Protein AF-A0A8K0P280-F1 (afdb_monomer_lite)

Secondary structure (DSSP, 8-state):
---TTS-TTTSTTTHHHHHHHH-HHHHHHHHSS-HHHHHHHHHHHHHHHPPPPBTTB-PPPHHHHHHHHHHHHHHT-----------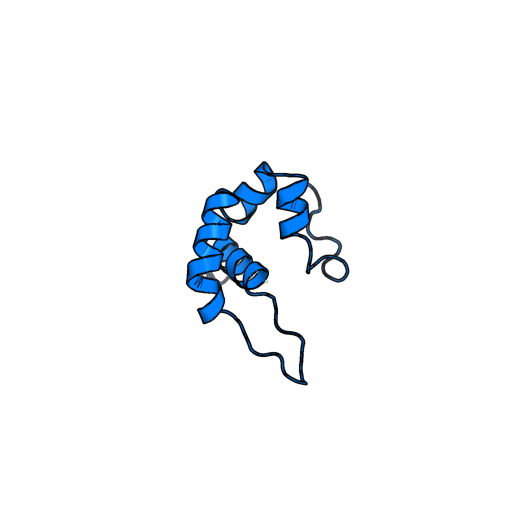---

Foldseek 3Di:
DDCPPPPCPPDVQCSLVCCLVPNQVVNCVQQVDGPVVLVVVCVVCQVVQDDDDDPVDDDRHSSSVNSVVSNVVVVPDDVPPPPDDPDDDD

Radius of gyration: 16.78 Å; chains: 1; bounding box: 53×31×34 Å

Structure (mmCIF, N/CA/C/O backbone):
data_AF-A0A8K0P280-F1
#
_entry.id   AF-A0A8K0P280-F1
#
loop_
_atom_site.group_PDB
_atom_site.id
_atom_site.type_symbol
_atom_site.label_atom_id
_atom_site.label_alt_id
_atom_site.label_comp_id
_atom_site.label_asym_id
_atom_site.label_entity_id
_atom_site.label_seq_id
_atom_site.pdbx_PDB_ins_code
_atom_site.Cartn_x
_atom_site.Cartn_y
_atom_site.Cartn_z
_atom_site.occupancy
_atom_site.B_iso_or_equiv
_atom_site.auth_seq_id
_atom_site.auth_comp_id
_atom_site.auth_asym_id
_atom_site.auth_atom_id
_atom_site.pdbx_PDB_model_num
ATOM 1 N N . MET A 1 1 ? 21.858 4.098 -4.238 1.00 39.12 1 MET A N 1
ATOM 2 C CA . MET A 1 1 ? 20.720 3.784 -3.346 1.00 39.12 1 MET A CA 1
ATOM 3 C C . MET A 1 1 ? 20.438 5.015 -2.493 1.00 39.12 1 MET A C 1
ATOM 5 O O . MET A 1 1 ? 21.244 5.335 -1.630 1.00 39.12 1 MET A O 1
ATOM 9 N N . ARG A 1 2 ? 19.395 5.786 -2.829 1.00 45.06 2 ARG A N 1
ATOM 10 C CA . ARG A 1 2 ? 19.074 7.068 -2.173 1.00 45.06 2 ARG A CA 1
ATOM 11 C C . ARG A 1 2 ? 18.416 6.816 -0.811 1.00 45.06 2 ARG A C 1
ATOM 13 O O . ARG A 1 2 ? 17.639 5.877 -0.669 1.00 45.06 2 ARG A O 1
ATOM 20 N N . GLY A 1 3 ? 18.789 7.621 0.184 1.00 46.50 3 GLY A N 1
ATOM 21 C CA . GLY A 1 3 ? 18.506 7.452 1.615 1.00 46.50 3 GLY A CA 1
ATOM 22 C C . GLY A 1 3 ? 17.042 7.610 2.037 1.00 46.50 3 GLY A C 1
ATOM 23 O O . GLY A 1 3 ? 16.735 8.454 2.871 1.00 46.50 3 GLY A O 1
ATOM 24 N N . LEU A 1 4 ? 16.161 6.746 1.533 1.00 52.91 4 LEU A N 1
ATOM 25 C CA . LEU A 1 4 ? 14.718 6.697 1.815 1.00 52.91 4 LEU A CA 1
ATOM 26 C C . LEU A 1 4 ? 14.350 6.280 3.256 1.00 52.91 4 LEU A C 1
ATOM 28 O O . LEU A 1 4 ? 13.176 6.131 3.574 1.00 52.91 4 LEU A O 1
ATOM 32 N N . PHE A 1 5 ? 15.325 6.083 4.149 1.00 50.22 5 PHE A N 1
ATOM 33 C CA . PHE A 1 5 ? 15.082 5.556 5.500 1.00 50.22 5 PHE A CA 1
ATOM 34 C C . PHE A 1 5 ? 15.524 6.478 6.642 1.00 50.22 5 PHE A C 1
ATOM 36 O O . PHE A 1 5 ? 15.460 6.059 7.798 1.00 50.22 5 PHE A O 1
ATOM 43 N N . LYS A 1 6 ? 15.981 7.708 6.358 1.00 46.31 6 LYS A N 1
ATOM 44 C CA . LYS A 1 6 ? 16.642 8.540 7.379 1.00 46.31 6 LYS A CA 1
ATOM 45 C C . LYS A 1 6 ? 15.689 9.234 8.366 1.00 4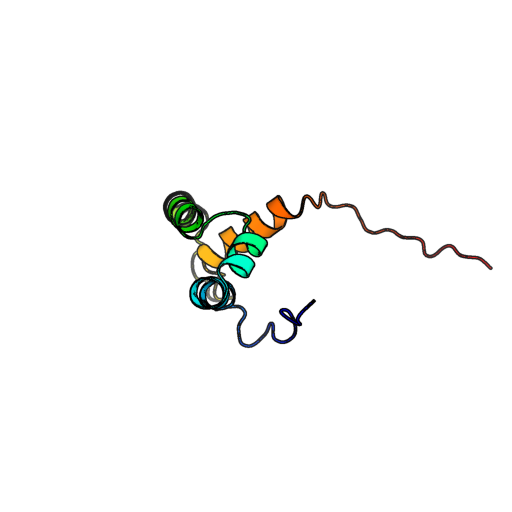6.31 6 LYS A C 1
ATOM 47 O O . LYS A 1 6 ? 16.139 9.586 9.445 1.00 46.31 6 LYS A O 1
ATOM 52 N N . ASP A 1 7 ? 14.388 9.343 8.082 1.00 44.97 7 ASP A N 1
ATOM 53 C CA . ASP A 1 7 ? 13.450 10.061 8.965 1.00 44.97 7 ASP A CA 1
ATOM 54 C C . ASP A 1 7 ? 12.131 9.309 9.201 1.00 44.97 7 ASP A C 1
ATOM 56 O O . ASP A 1 7 ? 11.041 9.694 8.773 1.00 44.97 7 ASP A O 1
ATOM 60 N N . ARG A 1 8 ? 12.232 8.202 9.945 1.00 52.06 8 ARG A N 1
ATOM 61 C CA . ARG A 1 8 ? 11.089 7.355 10.325 1.00 52.06 8 ARG A CA 1
ATOM 62 C C . ARG A 1 8 ? 10.079 8.059 11.246 1.00 52.06 8 ARG A C 1
ATOM 64 O O . ARG A 1 8 ? 8.936 7.623 11.317 1.00 52.06 8 ARG A O 1
ATOM 71 N N . ASN A 1 9 ? 10.483 9.136 11.927 1.00 45.53 9 ASN A N 1
ATOM 72 C CA . ASN A 1 9 ? 9.684 9.765 12.984 1.00 45.53 9 ASN A CA 1
ATOM 73 C C . ASN A 1 9 ? 8.869 10.991 12.532 1.00 45.53 9 ASN A C 1
ATOM 75 O O . ASN A 1 9 ? 8.048 11.478 13.298 1.00 45.53 9 ASN A O 1
ATOM 79 N N . LYS A 1 10 ? 9.074 11.489 11.301 1.00 44.72 10 LYS A N 1
ATOM 80 C CA . LYS A 1 10 ? 8.352 12.667 10.776 1.00 44.72 10 LYS A CA 1
ATOM 81 C C . LYS A 1 10 ? 7.422 12.356 9.595 1.00 4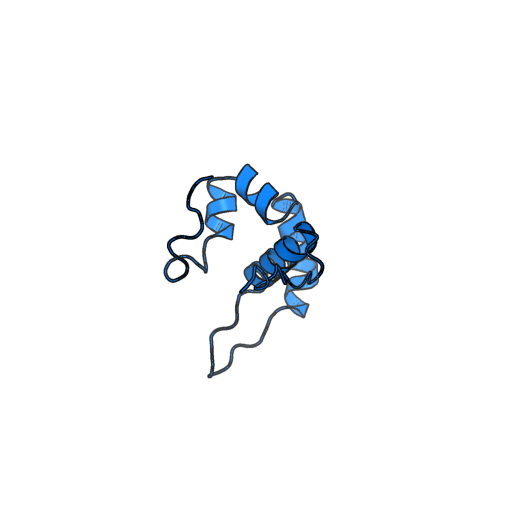4.72 10 LYS A C 1
ATOM 83 O O . LYS A 1 10 ? 6.450 13.069 9.403 1.00 44.72 10 LYS A O 1
ATOM 88 N N . HIS A 1 11 ? 7.671 11.269 8.851 1.00 45.81 11 HIS A N 1
ATOM 89 C CA . HIS A 1 11 ? 6.959 10.968 7.594 1.00 45.81 11 HIS A CA 1
ATOM 90 C C . HIS A 1 11 ? 6.449 9.524 7.470 1.00 45.81 11 HIS A C 1
ATOM 92 O O . HIS A 1 11 ? 6.003 9.120 6.399 1.00 45.81 11 HIS A O 1
ATOM 98 N N . GLY A 1 12 ? 6.471 8.727 8.546 1.00 50.19 12 GLY A N 1
ATOM 99 C CA . GLY A 1 12 ? 5.981 7.340 8.503 1.00 50.19 12 GLY A CA 1
ATOM 100 C C . GLY A 1 12 ? 4.512 7.208 8.072 1.00 50.19 12 GLY A C 1
ATOM 101 O O . GLY A 1 12 ? 4.114 6.152 7.593 1.00 50.19 12 GLY A O 1
ATOM 102 N N . HIS A 1 13 ? 3.730 8.285 8.201 1.00 54.25 13 HIS A N 1
ATOM 103 C CA . HIS A 1 13 ? 2.344 8.356 7.745 1.00 54.25 13 HIS A CA 1
ATOM 104 C C . HIS A 1 13 ? 2.174 8.701 6.256 1.00 54.25 13 HIS A C 1
ATOM 106 O O . HIS A 1 13 ? 1.099 8.429 5.742 1.00 54.25 13 HIS A O 1
ATOM 112 N N . ASN A 1 14 ? 3.206 9.215 5.572 1.00 66.88 14 ASN A N 1
ATOM 113 C CA . ASN A 1 14 ? 3.079 9.805 4.230 1.00 66.88 14 ASN A CA 1
ATOM 114 C C . ASN A 1 14 ? 3.976 9.160 3.163 1.00 66.88 14 ASN A C 1
ATOM 116 O O . ASN A 1 14 ? 3.907 9.557 2.010 1.00 66.88 14 ASN A O 1
ATOM 120 N N . LEU A 1 15 ? 4.821 8.174 3.496 1.00 75.62 15 LEU A N 1
ATOM 121 C CA . LEU A 1 15 ? 5.767 7.609 2.520 1.00 75.62 15 LEU A CA 1
ATOM 122 C C . LEU A 1 15 ? 5.068 7.038 1.276 1.00 75.62 15 LEU A C 1
ATOM 124 O O . LEU A 1 15 ? 5.548 7.244 0.168 1.00 75.62 15 LEU A O 1
ATOM 128 N N . LEU A 1 16 ? 3.957 6.317 1.444 1.00 81.12 16 LEU A N 1
ATOM 129 C CA . LEU A 1 16 ? 3.217 5.756 0.308 1.00 81.12 16 LEU A CA 1
ATOM 130 C C . LEU A 1 16 ? 2.582 6.835 -0.553 1.00 81.12 16 LEU A C 1
ATOM 132 O O . LEU A 1 16 ? 2.622 6.710 -1.771 1.00 81.12 16 LEU A O 1
ATOM 136 N N . ASP A 1 17 ? 2.048 7.882 0.068 1.00 80.56 17 ASP A N 1
ATOM 137 C CA . ASP A 1 17 ? 1.431 8.996 -0.646 1.00 80.56 17 ASP A CA 1
ATOM 138 C C . ASP A 1 17 ? 2.492 9.802 -1.399 1.00 80.56 17 ASP A C 1
ATOM 140 O O . ASP A 1 17 ? 2.319 10.088 -2.579 1.00 80.56 17 ASP A O 1
ATOM 144 N N . THR A 1 18 ? 3.645 10.064 -0.773 1.00 81.25 18 THR A N 1
ATOM 145 C CA . THR A 1 18 ? 4.808 10.675 -1.431 1.00 81.25 18 THR A CA 1
ATOM 146 C C . THR A 1 18 ? 5.282 9.825 -2.608 1.00 81.25 18 THR A C 1
ATOM 148 O O . THR A 1 18 ? 5.445 10.345 -3.704 1.00 81.25 18 THR A O 1
ATOM 151 N N . LEU A 1 19 ? 5.451 8.508 -2.430 1.00 82.00 19 LEU A N 1
ATOM 152 C CA . LEU A 1 19 ? 5.847 7.620 -3.529 1.00 82.00 19 LEU A CA 1
ATOM 153 C C . LEU A 1 19 ? 4.792 7.595 -4.638 1.00 82.00 19 LEU A C 1
ATOM 155 O O . LEU A 1 19 ? 5.133 7.611 -5.812 1.00 82.00 19 LEU A O 1
ATOM 159 N N . ARG A 1 20 ? 3.506 7.591 -4.292 1.00 80.31 20 ARG A N 1
ATOM 160 C CA . ARG A 1 20 ? 2.424 7.598 -5.277 1.00 80.31 20 ARG A CA 1
ATOM 161 C C . ARG A 1 20 ? 2.393 8.887 -6.103 1.00 80.31 20 ARG A C 1
ATOM 163 O O . ARG A 1 20 ? 2.091 8.813 -7.289 1.00 80.31 20 ARG A O 1
ATOM 170 N N . LEU A 1 21 ? 2.666 10.036 -5.485 1.00 80.94 21 LEU A N 1
ATOM 171 C CA . LEU A 1 21 ? 2.592 11.352 -6.128 1.00 80.94 21 LEU A CA 1
ATOM 172 C C . LEU A 1 21 ? 3.880 11.736 -6.867 1.00 80.94 21 LEU A C 1
ATOM 174 O O . LEU A 1 21 ? 3.811 12.368 -7.918 1.00 80.94 21 LEU A O 1
ATOM 178 N N . GLU A 1 22 ? 5.042 11.372 -6.324 1.00 81.38 22 GLU A N 1
ATOM 179 C CA . GLU A 1 22 ? 6.344 11.878 -6.778 1.00 81.38 22 GLU A CA 1
ATOM 180 C C . GLU A 1 22 ? 7.213 10.811 -7.466 1.00 81.38 22 GLU A C 1
ATOM 182 O O . GLU A 1 22 ? 8.111 11.161 -8.230 1.00 81.38 22 GLU A O 1
ATOM 187 N N . ASP A 1 23 ? 6.978 9.515 -7.216 1.00 83.19 23 ASP A N 1
ATOM 188 C CA . ASP A 1 23 ? 7.832 8.424 -7.708 1.00 83.19 23 ASP A CA 1
ATOM 189 C C . ASP A 1 23 ? 7.048 7.120 -7.946 1.00 83.19 23 ASP A C 1
ATOM 191 O O . ASP A 1 23 ? 7.139 6.152 -7.182 1.00 83.19 23 ASP A O 1
ATOM 195 N N . GLU A 1 24 ? 6.289 7.063 -9.046 1.00 81.50 24 GLU A N 1
ATOM 196 C CA . GLU A 1 24 ? 5.493 5.879 -9.403 1.00 81.50 24 GLU A CA 1
ATOM 197 C C . GLU A 1 24 ? 6.358 4.607 -9.523 1.00 81.50 24 GLU A C 1
ATOM 199 O O . GLU A 1 24 ? 5.931 3.506 -9.159 1.00 81.50 24 GLU A O 1
ATOM 204 N N . ILE A 1 25 ? 7.607 4.745 -9.980 1.00 83.75 25 ILE A N 1
ATOM 205 C CA . ILE A 1 25 ? 8.568 3.638 -10.062 1.00 83.75 25 ILE A CA 1
ATOM 206 C C . ILE A 1 25 ? 8.939 3.163 -8.653 1.00 83.75 25 ILE A C 1
ATOM 208 O O . ILE A 1 25 ? 8.961 1.957 -8.388 1.00 83.75 25 ILE A O 1
ATOM 212 N N . GLY A 1 26 ? 9.206 4.087 -7.733 1.00 84.75 26 GLY A N 1
ATOM 213 C CA . GLY A 1 26 ? 9.429 3.819 -6.316 1.00 84.75 26 GLY A CA 1
ATOM 214 C C . GLY A 1 26 ? 8.234 3.142 -5.652 1.00 84.75 26 GLY A C 1
ATOM 215 O O . GLY A 1 26 ? 8.423 2.147 -4.950 1.00 84.75 26 GLY A O 1
ATOM 216 N N . PHE A 1 27 ? 7.012 3.596 -5.940 1.00 86.81 27 PHE A N 1
ATOM 217 C CA . PHE A 1 27 ? 5.778 2.966 -5.468 1.00 86.81 27 PHE A CA 1
ATOM 218 C C . PHE A 1 27 ? 5.669 1.517 -5.956 1.00 86.81 27 PHE A C 1
ATOM 220 O O . PHE A 1 27 ? 5.568 0.592 -5.145 1.00 86.81 27 PHE A O 1
ATOM 227 N N . ARG A 1 28 ? 5.790 1.288 -7.271 1.00 87.25 28 ARG A N 1
ATOM 228 C CA . ARG A 1 28 ? 5.762 -0.062 -7.860 1.00 87.25 28 ARG A CA 1
ATOM 229 C C . ARG A 1 28 ? 6.882 -0.942 -7.309 1.00 87.25 28 ARG A C 1
ATOM 231 O O . ARG A 1 28 ? 6.667 -2.117 -7.044 1.00 87.25 28 ARG A O 1
ATOM 238 N N . ASN A 1 29 ? 8.072 -0.401 -7.063 1.00 86.06 29 ASN A N 1
ATOM 239 C CA . ASN A 1 29 ? 9.160 -1.142 -6.418 1.00 86.06 29 ASN A CA 1
ATOM 240 C C . ASN A 1 29 ? 8.889 -1.441 -4.939 1.00 86.06 29 ASN A C 1
ATOM 242 O O . ASN A 1 29 ? 9.414 -2.422 -4.400 1.00 86.06 29 ASN A O 1
ATOM 246 N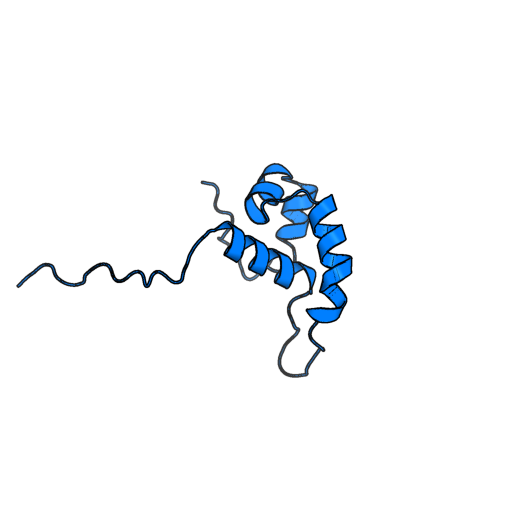 N . PHE A 1 30 ? 8.099 -0.602 -4.272 1.00 85.44 30 PHE A N 1
ATOM 247 C CA . PHE A 1 30 ? 7.733 -0.773 -2.876 1.00 85.44 30 PHE A CA 1
ATOM 248 C C . PHE A 1 30 ? 6.689 -1.877 -2.700 1.00 85.44 30 PHE A C 1
ATOM 250 O O . PHE A 1 30 ? 6.962 -2.835 -1.976 1.00 85.44 30 PHE A O 1
ATOM 257 N N . VAL A 1 31 ? 5.548 -1.780 -3.391 1.00 89.38 31 VAL A N 1
ATOM 258 C CA . VAL A 1 31 ? 4.409 -2.709 -3.239 1.00 89.38 31 VAL A CA 1
ATOM 259 C C . VAL A 1 31 ? 4.320 -3.805 -4.310 1.00 89.38 31 VAL A C 1
ATOM 261 O O . VAL A 1 31 ? 3.513 -4.716 -4.164 1.00 89.38 31 VAL A O 1
ATOM 264 N N . ARG A 1 32 ? 5.147 -3.752 -5.365 1.00 89.38 32 ARG A N 1
ATOM 265 C CA . ARG A 1 32 ? 5.155 -4.683 -6.522 1.00 89.38 32 ARG A CA 1
ATOM 266 C C . ARG A 1 32 ? 3.851 -4.750 -7.321 1.00 89.38 32 ARG A C 1
ATOM 268 O O . ARG A 1 32 ? 3.587 -5.750 -7.976 1.00 89.38 32 ARG A O 1
ATOM 275 N N . MET A 1 33 ? 3.068 -3.679 -7.310 1.00 90.31 33 MET A N 1
ATOM 276 C CA . MET A 1 33 ? 1.833 -3.548 -8.088 1.00 90.31 33 MET A CA 1
ATOM 277 C C . MET A 1 33 ? 1.597 -2.095 -8.494 1.00 90.31 33 MET A C 1
ATOM 279 O O . MET A 1 33 ? 2.284 -1.192 -8.002 1.00 90.31 33 MET A O 1
ATOM 283 N N . SER A 1 34 ? 0.652 -1.870 -9.408 1.00 90.38 34 SER A N 1
ATOM 284 C CA . SER A 1 34 ? 0.252 -0.513 -9.774 1.00 90.38 34 SER A CA 1
ATOM 285 C C . SER A 1 34 ? -0.522 0.159 -8.625 1.00 90.38 34 SER A C 1
ATOM 287 O O . SER A 1 34 ? -1.100 -0.534 -7.783 1.00 90.38 34 SER A O 1
ATOM 289 N N . PRO A 1 35 ? -0.577 1.503 -8.575 1.00 89.25 35 PRO A N 1
ATOM 290 C CA . PRO A 1 35 ? -1.431 2.207 -7.618 1.00 89.25 35 PRO A CA 1
ATOM 291 C C . PRO A 1 35 ? -2.908 1.808 -7.725 1.00 89.25 35 PRO A C 1
ATOM 293 O O . PRO A 1 35 ? -3.591 1.737 -6.712 1.00 89.25 35 PRO A O 1
ATOM 296 N N . VAL A 1 36 ? -3.391 1.513 -8.936 1.00 91.69 36 VAL A N 1
ATOM 297 C CA . VAL A 1 36 ? -4.787 1.121 -9.180 1.00 91.69 36 VAL A CA 1
ATOM 298 C C . VAL A 1 36 ? -5.090 -0.241 -8.557 1.00 91.69 36 VAL A C 1
ATOM 300 O O . VAL A 1 36 ? -6.071 -0.377 -7.829 1.00 91.69 36 VAL A O 1
ATOM 303 N N . ASP A 1 37 ? -4.218 -1.229 -8.774 1.00 93.50 37 ASP A N 1
ATOM 304 C CA . ASP A 1 37 ? -4.381 -2.565 -8.182 1.00 93.50 37 ASP A CA 1
ATOM 305 C C . ASP A 1 37 ? -4.304 -2.508 -6.655 1.00 93.50 37 ASP A C 1
ATOM 307 O O . ASP A 1 37 ? -5.042 -3.206 -5.957 1.00 93.50 37 ASP A O 1
ATOM 311 N N . PHE A 1 38 ? -3.423 -1.650 -6.133 1.00 93.50 38 PHE A N 1
ATOM 312 C CA . PHE A 1 38 ? -3.283 -1.436 -4.700 1.00 93.50 38 PHE A CA 1
ATOM 313 C C . PHE A 1 38 ? -4.567 -0.881 -4.076 1.00 93.50 38 PHE A C 1
ATOM 315 O O . PHE A 1 38 ? -5.000 -1.398 -3.047 1.00 93.50 38 PHE A O 1
ATOM 322 N N . GLU A 1 39 ? -5.193 0.125 -4.695 1.00 93.50 39 GLU A N 1
ATOM 323 C CA . GLU A 1 39 ? -6.469 0.675 -4.219 1.00 93.50 39 GLU A CA 1
ATOM 324 C C . GLU A 1 39 ? -7.599 -0.353 -4.292 1.00 93.50 39 GLU A C 1
ATOM 326 O O . GLU A 1 39 ? -8.307 -0.549 -3.307 1.00 93.50 39 GLU A O 1
ATOM 331 N N . CYS A 1 40 ? -7.717 -1.090 -5.401 1.00 96.19 40 CYS A N 1
ATOM 332 C CA . CYS A 1 40 ? -8.722 -2.148 -5.528 1.00 96.19 40 CYS A CA 1
ATOM 333 C C . CYS A 1 40 ? -8.563 -3.211 -4.427 1.00 96.19 40 CYS A C 1
ATOM 335 O O . CYS A 1 40 ? -9.530 -3.629 -3.784 1.00 96.19 40 CYS A O 1
ATOM 337 N N . LEU A 1 41 ? -7.321 -3.616 -4.145 1.00 95.19 41 LEU A N 1
ATOM 338 C CA . LEU A 1 41 ? -7.038 -4.543 -3.058 1.00 95.19 41 LEU A CA 1
ATOM 339 C C . LEU A 1 41 ? -7.384 -3.934 -1.695 1.00 95.19 41 LEU A C 1
ATOM 341 O O . LEU A 1 41 ? -7.989 -4.614 -0.862 1.00 95.19 41 LEU A O 1
ATOM 345 N N . LEU A 1 42 ? -7.032 -2.666 -1.471 1.00 94.94 42 LEU A N 1
ATOM 346 C CA . LEU A 1 42 ? -7.324 -1.939 -0.239 1.00 94.94 42 LEU A CA 1
ATOM 347 C C . LEU A 1 42 ? -8.828 -1.824 0.020 1.00 94.94 42 LEU A C 1
ATOM 349 O O . LEU A 1 42 ? -9.240 -2.008 1.162 1.00 94.94 42 LEU A O 1
ATOM 353 N N . GLU A 1 43 ? -9.651 -1.598 -0.999 1.00 96.19 43 GLU A N 1
ATOM 354 C CA . GLU A 1 43 ? -11.113 -1.586 -0.860 1.00 96.19 43 GLU A CA 1
ATOM 355 C C . GLU A 1 43 ? -11.647 -2.949 -0.394 1.00 96.19 43 GLU A C 1
ATOM 357 O O . GLU A 1 43 ? -12.491 -3.026 0.503 1.00 96.19 43 GLU A O 1
ATOM 362 N N . MET A 1 44 ? -11.101 -4.046 -0.929 1.00 95.69 44 MET A N 1
ATOM 363 C CA . MET A 1 44 ? -11.530 -5.406 -0.580 1.00 95.69 44 MET A CA 1
ATOM 364 C C . MET A 1 44 ? -11.077 -5.863 0.815 1.00 95.69 44 MET A C 1
ATOM 366 O O . MET A 1 44 ? -11.807 -6.580 1.513 1.00 95.69 44 MET A O 1
ATOM 370 N N . VAL A 1 45 ? -9.849 -5.520 1.221 1.00 94.94 45 VAL A N 1
ATOM 371 C CA . VAL A 1 45 ? -9.264 -6.011 2.486 1.00 94.94 45 VAL A CA 1
ATOM 372 C C . VAL A 1 45 ? -9.308 -4.986 3.610 1.00 94.94 45 VAL A C 1
ATOM 374 O O . VAL A 1 45 ? -9.270 -5.369 4.779 1.00 94.94 45 VAL A O 1
ATOM 377 N N . GLY A 1 46 ? -9.421 -3.701 3.280 1.00 92.75 46 GLY A N 1
ATOM 378 C CA . GLY A 1 46 ? -9.411 -2.564 4.197 1.00 92.75 46 GLY A CA 1
ATOM 379 C C . GLY A 1 46 ? -10.359 -2.725 5.382 1.00 92.75 46 GLY A C 1
ATOM 380 O O . GLY A 1 46 ? -9.897 -2.595 6.520 1.00 92.75 46 GLY A O 1
ATOM 381 N N . PRO A 1 47 ? -11.634 -3.107 5.174 1.00 93.12 47 PRO A N 1
ATOM 382 C CA . PRO A 1 47 ? -12.570 -3.352 6.272 1.00 93.12 47 PRO A CA 1
ATOM 383 C C . PRO A 1 47 ? -12.120 -4.466 7.230 1.00 93.12 47 PRO A C 1
ATOM 385 O O . PRO A 1 47 ? -12.392 -4.401 8.424 1.00 93.12 47 PRO A O 1
ATOM 388 N N . ARG A 1 48 ? -11.392 -5.474 6.730 1.00 92.38 48 ARG A N 1
ATOM 389 C CA . ARG A 1 48 ? -10.933 -6.638 7.511 1.00 92.38 48 ARG A CA 1
ATOM 390 C C . ARG A 1 48 ? -9.638 -6.377 8.271 1.00 92.38 48 ARG A C 1
ATOM 392 O O . ARG A 1 48 ? -9.426 -6.941 9.338 1.00 92.38 48 ARG A O 1
ATOM 399 N N . ILE A 1 49 ? -8.761 -5.542 7.716 1.00 91.56 49 ILE A N 1
ATOM 400 C CA . ILE A 1 49 ? -7.455 -5.232 8.313 1.00 91.56 49 ILE A CA 1
ATOM 401 C C . ILE A 1 49 ? -7.468 -3.927 9.111 1.00 91.56 49 ILE A C 1
ATOM 403 O O . ILE A 1 49 ? -6.441 -3.547 9.673 1.00 91.56 49 ILE A O 1
ATOM 407 N N . SER A 1 50 ? -8.592 -3.211 9.163 1.00 89.31 50 SER A N 1
ATOM 408 C CA . SER A 1 50 ? -8.735 -2.001 9.971 1.00 89.31 50 SER A CA 1
ATOM 409 C C . SER A 1 50 ? -8.795 -2.343 11.458 1.00 89.31 50 SER A C 1
ATOM 411 O O . SER A 1 50 ? -9.628 -3.125 11.902 1.00 89.31 50 SER A O 1
ATOM 413 N N . LYS A 1 51 ? -7.896 -1.754 12.249 1.00 82.12 51 LYS A N 1
ATOM 414 C CA . LYS A 1 51 ? -7.916 -1.853 13.709 1.00 82.12 51 LYS A CA 1
ATOM 415 C C . LYS A 1 51 ? -8.712 -0.695 14.287 1.00 82.12 51 LYS A C 1
ATOM 417 O O . LYS A 1 51 ? -8.577 0.434 13.823 1.00 82.12 51 LYS A O 1
ATOM 422 N N . LYS A 1 52 ? -9.478 -0.990 15.335 1.00 79.62 52 LYS A N 1
ATOM 423 C CA . LYS A 1 52 ? -10.165 0.016 16.137 1.00 79.62 52 LYS A CA 1
ATOM 424 C C . LYS A 1 52 ? -9.139 0.891 16.862 1.00 79.62 52 LYS A C 1
ATOM 426 O O . LYS A 1 52 ? -8.145 0.379 17.377 1.00 79.62 52 LYS A O 1
ATOM 431 N N . GLU A 1 53 ? -9.405 2.190 16.902 1.00 77.50 53 GLU A N 1
ATOM 432 C CA . GLU A 1 53 ? -8.706 3.131 17.776 1.00 77.50 53 GLU A CA 1
ATOM 433 C C . GLU A 1 53 ? -8.827 2.676 19.236 1.00 77.50 53 GLU A C 1
ATOM 435 O O . GLU A 1 53 ? -9.900 2.266 19.692 1.00 77.50 53 GLU A O 1
ATOM 440 N N . THR A 1 54 ? -7.720 2.726 19.972 1.00 81.19 54 THR A N 1
ATOM 441 C CA . THR A 1 54 ? -7.698 2.429 21.411 1.00 81.19 54 THR A CA 1
ATOM 442 C C . THR A 1 54 ? -6.903 3.505 22.137 1.00 81.19 54 THR A C 1
ATOM 444 O O . THR A 1 54 ? -6.011 4.114 21.552 1.00 81.19 54 THR A O 1
ATOM 447 N N . ASN A 1 55 ? -7.154 3.680 23.436 1.00 81.69 55 ASN A N 1
ATOM 448 C CA . ASN A 1 55 ? -6.481 4.698 24.254 1.00 81.69 55 ASN A CA 1
ATOM 449 C C . ASN A 1 55 ? -4.963 4.480 24.409 1.00 81.69 55 ASN A C 1
ATOM 451 O O . ASN A 1 55 ? -4.273 5.347 24.934 1.00 81.69 55 ASN A O 1
ATOM 455 N N . PHE A 1 56 ? -4.434 3.329 23.983 1.00 74.31 56 PHE A N 1
ATOM 456 C CA . PHE A 1 56 ? -3.019 2.992 24.129 1.00 74.31 56 PHE A CA 1
ATOM 457 C C . PHE A 1 56 ? -2.157 3.508 22.971 1.00 74.31 56 PHE A C 1
ATOM 459 O O . PHE A 1 56 ? -0.995 3.848 23.186 1.00 74.31 56 PHE A O 1
ATOM 466 N N . ARG A 1 57 ? -2.688 3.530 21.736 1.00 76.88 57 ARG A N 1
ATOM 467 C CA . ARG A 1 57 ? -1.964 3.978 20.535 1.00 76.88 57 ARG A CA 1
ATOM 468 C C . ARG A 1 57 ? -2.906 4.155 19.342 1.00 76.88 57 ARG A C 1
ATOM 470 O O . ARG A 1 57 ? -3.739 3.282 19.098 1.00 76.88 57 ARG A O 1
ATOM 477 N N . VAL A 1 58 ? -2.645 5.184 18.528 1.00 74.00 58 VAL A N 1
ATOM 478 C CA . VAL A 1 58 ? -3.218 5.321 17.179 1.00 74.00 58 VAL A CA 1
ATOM 479 C C . VAL A 1 58 ? -2.773 4.124 16.310 1.00 74.00 58 VAL A C 1
ATOM 481 O O . VAL A 1 58 ? -1.569 3.937 16.072 1.00 74.00 58 VAL A O 1
ATOM 484 N N . PRO A 1 59 ? -3.694 3.256 15.860 1.00 75.94 59 PRO A N 1
ATOM 485 C CA . PRO A 1 59 ? -3.403 2.157 14.969 1.00 75.94 59 PRO A CA 1
ATOM 486 C C . PRO A 1 59 ? -2.869 2.684 13.635 1.00 75.94 59 PRO A C 1
ATOM 488 O O . PRO A 1 59 ? -3.288 3.714 13.122 1.00 75.94 59 PRO A O 1
ATOM 491 N N . PHE A 1 60 ? -1.975 1.916 13.011 1.00 77.38 60 PHE A N 1
ATOM 492 C CA . PHE A 1 60 ? -1.622 2.157 11.609 1.00 77.38 60 PHE A CA 1
ATOM 493 C C . PHE A 1 60 ? -2.884 2.176 10.734 1.00 77.38 60 PHE A C 1
ATOM 495 O O . PHE A 1 60 ? -3.823 1.435 11.017 1.00 77.38 60 PHE A O 1
ATOM 502 N N . SER A 1 61 ? -2.914 2.968 9.663 1.00 85.88 61 SER A N 1
ATOM 503 C CA . SER A 1 61 ? -4.007 2.909 8.687 1.00 85.88 61 SER A CA 1
ATOM 504 C C . SER A 1 61 ? -4.045 1.545 7.982 1.00 85.88 61 SER A C 1
ATOM 506 O O . SER A 1 61 ? -3.046 0.816 7.950 1.00 85.88 61 SER A O 1
ATOM 508 N N . ALA A 1 62 ? -5.201 1.178 7.420 1.00 88.75 62 ALA A N 1
ATOM 509 C CA . ALA A 1 62 ? -5.317 -0.017 6.581 1.00 88.75 62 ALA A CA 1
ATOM 510 C C . ALA A 1 62 ? -4.348 0.033 5.387 1.00 88.75 62 ALA A C 1
ATOM 512 O O . ALA A 1 62 ? -3.678 -0.959 5.115 1.00 88.75 62 ALA A O 1
ATOM 513 N N . THR A 1 63 ? -4.185 1.210 4.776 1.00 89.75 63 THR A N 1
ATOM 514 C CA . THR A 1 63 ? -3.219 1.504 3.706 1.00 89.75 63 THR A CA 1
ATOM 515 C C . THR A 1 63 ? -1.797 1.115 4.102 1.00 89.75 63 THR A C 1
ATOM 517 O O . THR A 1 63 ? -1.156 0.300 3.438 1.00 89.75 63 THR A O 1
ATOM 520 N N . ASN A 1 64 ? -1.315 1.629 5.239 1.00 87.56 64 ASN A N 1
ATOM 521 C CA . ASN A 1 64 ? 0.042 1.354 5.705 1.00 87.56 64 ASN A CA 1
ATOM 522 C C . ASN A 1 64 ? 0.235 -0.122 6.061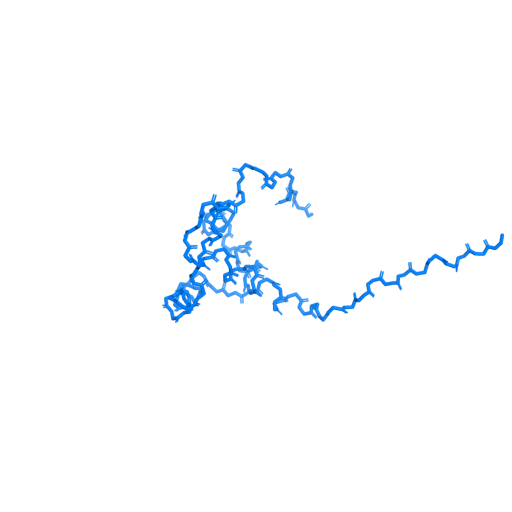 1.00 87.56 64 ASN A C 1
ATOM 524 O O . ASN A 1 64 ? 1.287 -0.694 5.778 1.00 87.56 64 ASN A O 1
ATOM 528 N N . ARG A 1 65 ? -0.782 -0.759 6.655 1.00 89.56 65 ARG A N 1
ATOM 529 C CA . ARG A 1 65 ? -0.746 -2.200 6.935 1.00 89.56 65 ARG A CA 1
ATOM 530 C C . ARG A 1 65 ? -0.617 -3.012 5.654 1.00 89.56 65 ARG A C 1
ATOM 532 O O . ARG A 1 65 ? 0.287 -3.838 5.568 1.00 89.56 65 ARG A O 1
ATOM 539 N N . LEU A 1 66 ? -1.471 -2.744 4.670 1.00 92.06 66 LEU A N 1
ATOM 540 C CA . LEU A 1 66 ? -1.454 -3.448 3.394 1.00 92.06 66 LEU A CA 1
ATOM 541 C C . LEU A 1 66 ? -0.101 -3.296 2.695 1.00 92.06 66 LEU A C 1
ATOM 543 O O . LEU A 1 66 ? 0.500 -4.288 2.297 1.00 92.06 66 LEU A O 1
ATOM 547 N N . ALA A 1 67 ? 0.425 -2.078 2.613 1.00 90.50 67 ALA A N 1
ATOM 548 C CA . ALA A 1 67 ? 1.700 -1.823 1.957 1.00 90.50 67 ALA A CA 1
ATOM 549 C C . ALA A 1 67 ? 2.896 -2.500 2.638 1.00 90.50 67 ALA A C 1
ATOM 551 O O . ALA A 1 67 ? 3.763 -3.035 1.950 1.00 90.50 67 ALA A O 1
ATOM 552 N N . VAL A 1 68 ? 2.947 -2.522 3.976 1.00 87.94 68 VAL A N 1
ATOM 553 C CA . VAL A 1 68 ? 3.995 -3.252 4.712 1.00 87.94 68 VAL A CA 1
ATOM 554 C C . VAL A 1 68 ? 3.880 -4.754 4.464 1.00 87.94 68 VAL A C 1
ATOM 556 O O . VAL A 1 68 ? 4.894 -5.410 4.224 1.00 87.94 68 VAL A O 1
ATOM 559 N N . THR A 1 69 ? 2.662 -5.299 4.472 1.00 91.19 69 THR A N 1
ATOM 560 C CA . THR A 1 69 ? 2.420 -6.711 4.158 1.00 91.19 69 THR A CA 1
ATOM 561 C C . THR A 1 69 ? 2.856 -7.047 2.736 1.00 91.19 69 THR A C 1
ATOM 563 O O . THR A 1 69 ? 3.593 -8.008 2.543 1.00 91.19 69 THR A O 1
ATOM 566 N N . LEU A 1 70 ? 2.477 -6.240 1.745 1.00 91.00 70 LEU A N 1
ATOM 567 C CA . LEU A 1 70 ? 2.893 -6.441 0.358 1.00 91.00 70 LEU A CA 1
ATOM 568 C C . LEU A 1 70 ? 4.405 -6.330 0.202 1.00 91.00 70 LEU A C 1
ATOM 570 O O . LEU 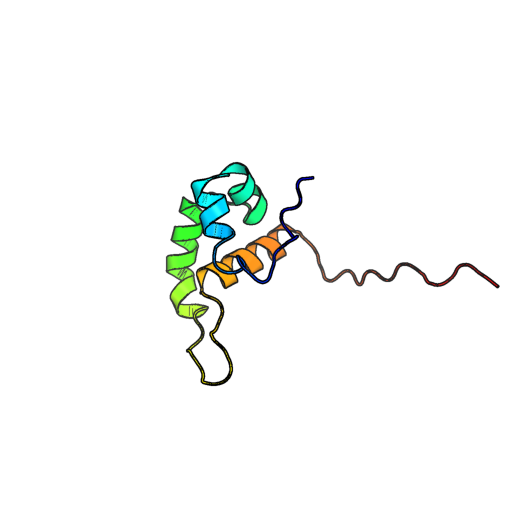A 1 70 ? 5.003 -7.177 -0.450 1.00 91.00 70 LEU A O 1
ATOM 574 N N . ARG A 1 71 ? 5.048 -5.356 0.855 1.00 88.31 71 ARG A N 1
ATOM 575 C CA . ARG A 1 71 ? 6.509 -5.230 0.863 1.00 88.31 71 ARG A CA 1
ATOM 576 C C . ARG A 1 71 ? 7.184 -6.473 1.439 1.00 88.31 71 ARG A C 1
ATOM 578 O O . ARG A 1 71 ? 8.204 -6.910 0.906 1.00 88.31 71 ARG A O 1
ATOM 585 N N . PHE A 1 72 ? 6.633 -7.027 2.517 1.00 86.06 72 PHE A N 1
ATOM 586 C CA . PHE A 1 72 ? 7.118 -8.263 3.124 1.00 86.06 72 PHE A CA 1
ATOM 587 C C . PHE A 1 72 ? 6.970 -9.450 2.162 1.00 86.06 72 PHE A C 1
ATOM 589 O O . PHE A 1 72 ? 7.964 -10.103 1.853 1.00 86.06 72 PHE A O 1
ATOM 596 N N . LEU A 1 73 ? 5.772 -9.664 1.608 1.00 87.44 73 LEU A N 1
ATOM 597 C CA . LEU A 1 73 ? 5.497 -10.743 0.649 1.00 87.44 73 LEU A CA 1
ATOM 598 C C . LEU A 1 73 ? 6.365 -10.630 -0.614 1.00 87.44 73 LEU A C 1
ATOM 600 O O . LEU A 1 73 ? 6.925 -11.616 -1.082 1.00 87.44 73 LEU A O 1
ATOM 604 N N . ALA A 1 74 ? 6.537 -9.411 -1.123 1.00 83.69 74 ALA A N 1
ATOM 605 C CA . ALA A 1 74 ? 7.368 -9.089 -2.276 1.00 83.69 74 ALA A CA 1
ATOM 606 C C . ALA A 1 74 ? 8.867 -9.305 -2.054 1.00 83.69 74 ALA A C 1
ATOM 608 O O . ALA A 1 74 ? 9.605 -9.491 -3.021 1.00 83.69 74 ALA A O 1
ATOM 609 N N . SER A 1 75 ? 9.340 -9.199 -0.809 1.00 76.38 75 SER A N 1
ATOM 610 C CA . SER A 1 75 ? 10.764 -9.363 -0.503 1.00 76.38 75 SER A CA 1
ATOM 611 C C . SER A 1 75 ? 11.185 -10.833 -0.539 1.00 76.38 75 SER A C 1
ATOM 613 O O . SER A 1 75 ? 12.378 -11.102 -0.616 1.00 76.38 75 SER A O 1
ATOM 615 N N . GLY A 1 76 ? 10.237 -11.780 -0.488 1.00 67.56 76 GLY A N 1
ATOM 616 C CA . GLY A 1 76 ? 10.536 -13.215 -0.482 1.00 67.56 76 GLY A CA 1
ATOM 617 C C . GLY A 1 76 ? 11.359 -13.671 0.729 1.00 67.56 76 GLY A C 1
ATOM 618 O O . GLY A 1 76 ? 11.800 -14.819 0.771 1.00 67.56 76 GLY A O 1
ATOM 619 N N . ASP A 1 77 ? 11.561 -12.793 1.717 1.00 57.19 77 ASP A N 1
ATOM 620 C CA . ASP A 1 77 ? 12.220 -13.114 2.974 1.00 57.19 77 ASP A CA 1
ATOM 621 C C . ASP A 1 77 ? 11.275 -14.026 3.769 1.00 57.19 77 ASP A C 1
ATOM 623 O O . ASP A 1 77 ? 10.510 -13.606 4.637 1.00 57.19 77 ASP A O 1
ATOM 627 N N . SER A 1 78 ? 11.368 -15.334 3.506 1.00 53.41 78 SER A N 1
ATOM 628 C CA . SER A 1 78 ? 11.258 -16.319 4.583 1.00 53.41 78 SER A CA 1
ATOM 629 C C . SER A 1 78 ? 12.097 -15.792 5.744 1.00 53.41 78 SER A C 1
ATOM 631 O O . SER A 1 78 ? 13.171 -15.260 5.468 1.00 53.41 78 SER A O 1
ATOM 633 N N . TYR A 1 79 ? 11.650 -15.917 6.996 1.00 55.22 79 TYR A N 1
ATOM 634 C CA . TYR A 1 79 ? 12.452 -15.627 8.192 1.00 55.22 79 TYR A CA 1
ATOM 635 C C . TYR A 1 79 ? 13.740 -16.482 8.185 1.00 55.22 79 TYR A C 1
ATOM 637 O O . TYR A 1 79 ? 13.900 -17.435 8.941 1.00 55.22 79 TYR A O 1
ATOM 645 N N . ARG A 1 80 ? 14.687 -16.173 7.301 1.00 52.06 80 ARG A N 1
ATOM 646 C CA . ARG A 1 80 ? 16.047 -16.661 7.313 1.00 52.06 80 ARG A CA 1
ATOM 647 C C . ARG A 1 80 ? 16.670 -15.849 8.414 1.00 52.06 80 ARG A C 1
ATOM 649 O O . ARG A 1 80 ? 17.099 -14.715 8.213 1.00 52.06 80 ARG A O 1
ATOM 656 N N . TYR A 1 81 ? 16.611 -16.421 9.610 1.00 56.72 81 TYR A N 1
ATOM 657 C CA . TYR A 1 81 ? 17.503 -16.089 10.697 1.00 56.72 81 TYR A CA 1
ATOM 658 C C . TYR A 1 81 ? 18.877 -15.768 10.084 1.00 56.72 81 TYR A C 1
ATOM 660 O O . TYR A 1 81 ? 19.547 -16.622 9.507 1.00 56.72 81 TYR A O 1
ATOM 668 N N . LYS A 1 82 ? 19.268 -14.491 10.075 1.00 51.19 82 LYS A N 1
ATOM 669 C CA . LYS A 1 82 ? 20.616 -14.113 9.656 1.00 51.19 82 LYS A CA 1
ATOM 670 C C . LYS A 1 82 ? 21.561 -14.505 10.788 1.00 51.19 82 LYS A C 1
ATOM 672 O O . LYS A 1 82 ? 22.099 -13.636 11.460 1.00 51.19 82 LYS A O 1
ATOM 677 N N . THR A 1 83 ? 21.772 -15.795 11.027 1.00 53.06 83 THR A N 1
ATOM 678 C CA . THR A 1 83 ? 22.935 -16.236 11.801 1.00 53.06 83 THR A CA 1
ATOM 679 C C . THR A 1 83 ? 24.097 -16.368 10.836 1.00 53.06 83 THR A C 1
ATOM 681 O O . THR A 1 83 ? 24.345 -17.425 10.261 1.00 53.06 83 THR A O 1
ATOM 684 N N . HIS A 1 84 ? 24.808 -15.269 10.638 1.00 54.19 84 HIS A N 1
ATOM 685 C CA . HIS A 1 84 ? 26.178 -15.346 10.161 1.00 54.19 84 HIS A CA 1
ATOM 686 C C . HIS A 1 84 ? 27.078 -15.155 11.386 1.00 54.19 84 HIS A C 1
ATOM 688 O O . HIS A 1 84 ? 27.347 -14.039 11.807 1.00 54.19 84 HIS A O 1
ATOM 694 N N . VAL A 1 85 ? 27.402 -16.296 12.005 1.00 54.12 85 VAL A N 1
ATOM 695 C CA . VAL A 1 85 ? 28.745 -16.684 12.464 1.00 54.12 85 VAL A CA 1
ATOM 696 C C . VAL A 1 85 ? 29.542 -15.602 13.214 1.00 54.12 85 VAL A C 1
ATOM 698 O O . VAL A 1 85 ? 30.391 -14.932 12.639 1.00 54.12 85 VAL A O 1
ATOM 701 N N . TYR A 1 86 ? 29.370 -15.540 14.539 1.00 49.22 86 TYR A N 1
ATOM 702 C CA . TYR A 1 86 ? 30.478 -15.230 15.456 1.00 49.22 86 TYR A CA 1
ATOM 703 C C . TYR A 1 86 ? 31.249 -16.527 15.738 1.00 49.22 86 TYR A C 1
ATOM 705 O O . TYR A 1 86 ? 31.168 -17.085 16.825 1.00 49.22 86 TYR A O 1
ATOM 713 N N . ILE A 1 87 ? 31.936 -17.060 14.727 1.00 54.88 87 ILE A N 1
ATOM 714 C CA . ILE A 1 87 ? 32.969 -18.087 14.918 1.00 54.88 87 ILE A CA 1
ATOM 715 C C . ILE A 1 87 ? 34.050 -17.901 13.843 1.00 54.88 87 ILE A C 1
ATOM 717 O O . ILE A 1 87 ? 34.127 -18.610 12.846 1.00 54.88 87 ILE A O 1
ATOM 721 N N . GLN A 1 88 ? 34.853 -16.862 14.029 1.00 45.25 88 GLN A N 1
ATOM 722 C CA . GLN A 1 88 ? 36.272 -16.855 13.672 1.00 45.25 88 GLN A CA 1
ATOM 723 C C . GLN A 1 88 ? 36.943 -16.524 15.008 1.00 45.25 88 GLN A C 1
ATOM 725 O O . GLN A 1 88 ? 36.793 -15.408 15.491 1.00 45.25 88 GLN A O 1
ATOM 730 N N . ASN A 1 89 ? 37.214 -17.564 15.794 1.00 38.31 89 ASN A N 1
ATOM 731 C CA . ASN A 1 89 ? 38.532 -18.183 15.970 1.00 38.31 89 ASN A CA 1
ATOM 732 C C . ASN A 1 89 ? 39.307 -17.504 17.111 1.00 38.31 89 ASN A C 1
ATOM 734 O O . ASN A 1 89 ? 39.241 -16.291 17.265 1.00 38.31 89 ASN A O 1
ATOM 738 N N . PHE A 1 90 ? 39.924 -18.364 17.925 1.00 45.84 90 PHE A N 1
ATOM 739 C CA . PHE A 1 90 ? 40.716 -18.112 19.131 1.00 45.84 90 PHE A CA 1
ATOM 740 C C . PHE A 1 90 ? 41.682 -16.927 19.044 1.00 45.84 90 PHE A C 1
ATOM 742 O O . PHE A 1 90 ? 42.267 -16.724 17.956 1.00 45.84 90 PHE A O 1
#

Organism: Ladona fulva (NCBI:txid123851)

pLDDT: mean 74.94, std 17.79, range [38.31, 96.19]

Sequence (90 aa):
MRGLFKDRNKHGHNLLDTLRLEDEIGFRNFVRMSPVDFECLLEMVGPRISKKETNFRVPFSATNRLAVTLRFLASGDSYRYKTHVYIQNF